Protein AF-H8X653-F1 (afdb_monomer_lite)

Sequence (164 aa):
MGPVQAYEANLDKQLRMYKLRKDSLVKAAKYVKDEDKIQHLINYWRTVAQYASNYVFNERSVAIEKMGGFQEWQKRQWEKKNERKREERDVLWERISEELQATSEESRSSMIEQLAEIGFVVSSDGEILEDLHIEIEEAPTFSNEFTMRDLYKILRLDYDLVYK

Organism: Candida orthopsilosis (strain 90-125) (NCBI:txid1136231)

Radius of gyration: 30.19 Å; chains: 1; bounding box: 44×60×70 Å

Structure (mmCIF, N/CA/C/O backbone):
data_AF-H8X653-F1
#
_entry.id   AF-H8X653-F1
#
loop_
_atom_site.group_PDB
_atom_site.id
_atom_site.type_symbol
_atom_site.label_atom_id
_atom_site.label_alt_id
_atom_site.label_comp_id
_atom_site.label_asym_id
_atom_site.label_entity_id
_atom_site.label_seq_id
_atom_site.pdbx_PDB_ins_code
_atom_site.Cartn_x
_atom_site.Cartn_y
_atom_site.Cartn_z
_atom_site.occupancy
_atom_site.B_iso_or_equiv
_atom_site.auth_seq_id
_atom_site.auth_comp_id
_atom_site.auth_asym_id
_atom_site.auth_atom_id
_atom_site.pdbx_PDB_model_num
ATOM 1 N N . MET A 1 1 ? 15.150 39.810 -36.548 1.00 54.16 1 MET A N 1
ATOM 2 C CA . MET A 1 1 ? 16.096 38.678 -36.662 1.00 54.16 1 MET A CA 1
ATOM 3 C C . MET A 1 1 ? 16.446 38.506 -38.122 1.00 54.16 1 MET A C 1
ATOM 5 O O . MET A 1 1 ? 15.537 38.521 -38.944 1.00 54.16 1 MET A O 1
ATOM 9 N N . GLY A 1 2 ? 17.734 38.409 -38.449 1.00 72.19 2 GLY A N 1
ATOM 10 C CA . GLY A 1 2 ? 18.156 38.159 -39.829 1.00 72.19 2 GLY A CA 1
ATOM 11 C C . GLY A 1 2 ? 17.777 36.740 -40.282 1.00 72.19 2 GLY A C 1
ATOM 12 O O . GLY A 1 2 ? 17.677 35.847 -39.437 1.00 72.19 2 GLY A O 1
ATOM 13 N N . PRO A 1 3 ? 17.599 36.495 -41.592 1.00 75.00 3 PRO A N 1
ATOM 14 C CA . PRO A 1 3 ? 17.254 35.171 -42.126 1.00 75.00 3 PRO A CA 1
ATOM 15 C C . PRO A 1 3 ? 18.272 34.086 -41.731 1.00 75.00 3 PRO A C 1
ATOM 17 O O . PRO A 1 3 ? 17.897 32.939 -41.507 1.00 75.00 3 PRO A O 1
ATOM 20 N N . VAL A 1 4 ? 19.540 34.468 -41.549 1.00 78.88 4 VAL A N 1
ATOM 21 C CA . VAL A 1 4 ? 20.622 33.587 -41.079 1.00 78.88 4 VAL A CA 1
ATOM 22 C C . VAL A 1 4 ? 20.419 33.158 -39.619 1.00 78.88 4 VAL A C 1
ATOM 24 O O . VAL A 1 4 ? 20.502 31.975 -39.315 1.00 78.88 4 VAL A O 1
ATOM 27 N N . GLN A 1 5 ? 20.045 34.082 -38.730 1.00 80.69 5 GLN A N 1
ATOM 28 C CA . GLN A 1 5 ? 19.804 33.780 -37.309 1.00 80.69 5 GLN A CA 1
ATOM 29 C C . GLN A 1 5 ? 18.587 32.863 -37.111 1.00 80.69 5 GLN A C 1
ATOM 31 O O . GLN A 1 5 ? 18.581 32.001 -36.236 1.00 80.69 5 GLN A O 1
ATOM 36 N N . ALA A 1 6 ? 17.548 33.024 -37.938 1.00 79.50 6 ALA A N 1
ATOM 37 C CA . ALA A 1 6 ? 16.381 32.142 -37.921 1.00 79.50 6 ALA A CA 1
ATOM 38 C C . ALA A 1 6 ? 16.721 30.724 -38.418 1.00 79.50 6 ALA A C 1
ATOM 40 O O . ALA A 1 6 ? 16.184 29.739 -37.907 1.00 79.50 6 ALA A O 1
ATOM 41 N N . TYR A 1 7 ? 17.631 30.616 -39.390 1.00 86.25 7 TYR A N 1
ATOM 42 C CA . TYR A 1 7 ? 18.136 29.341 -39.892 1.00 86.25 7 TYR A CA 1
ATOM 43 C C . TYR A 1 7 ? 19.003 28.619 -38.848 1.00 86.25 7 TYR A C 1
ATOM 45 O O . TYR A 1 7 ? 18.772 27.441 -38.581 1.00 86.25 7 TYR A O 1
ATOM 53 N N . GLU A 1 8 ? 19.917 29.333 -38.185 1.00 86.62 8 GLU A N 1
ATOM 54 C CA . GLU A 1 8 ? 20.738 28.805 -37.084 1.00 86.62 8 GLU A CA 1
ATOM 55 C C . GLU A 1 8 ? 19.879 28.295 -35.919 1.00 86.62 8 GLU A C 1
ATOM 57 O O . GLU A 1 8 ? 20.051 27.162 -35.472 1.00 86.62 8 GLU A O 1
ATOM 62 N N . ALA A 1 9 ? 18.874 29.067 -35.488 1.00 85.44 9 ALA A N 1
ATOM 63 C CA . ALA A 1 9 ? 17.958 28.645 -34.426 1.00 85.44 9 ALA A CA 1
ATOM 64 C C . ALA A 1 9 ? 17.153 27.382 -34.797 1.00 85.44 9 ALA A C 1
ATOM 66 O O . ALA A 1 9 ? 16.869 26.535 -33.943 1.00 85.44 9 ALA A O 1
ATOM 67 N N . ASN A 1 10 ? 16.785 27.230 -36.074 1.00 91.06 10 ASN A N 1
ATOM 68 C CA . ASN A 1 10 ? 16.102 26.035 -36.570 1.00 91.06 10 ASN A CA 1
ATOM 69 C C . ASN A 1 10 ? 17.042 24.816 -36.571 1.00 91.06 10 ASN A C 1
ATOM 71 O O . ASN A 1 10 ? 16.666 23.748 -36.082 1.00 91.06 10 ASN A O 1
ATOM 75 N N . LEU A 1 11 ? 18.282 24.988 -37.031 1.00 89.81 11 LEU A N 1
ATOM 76 C CA . LEU A 1 11 ? 19.323 23.960 -36.973 1.00 89.81 11 LEU A CA 1
ATOM 77 C C . LEU A 1 11 ? 19.606 23.505 -35.542 1.00 89.81 11 LEU A C 1
ATOM 79 O O . LEU A 1 11 ? 19.615 22.303 -35.284 1.00 89.81 11 LEU A O 1
ATOM 83 N N . ASP A 1 12 ? 19.740 24.430 -34.595 1.00 91.38 12 ASP A N 1
ATOM 84 C CA . ASP A 1 12 ? 19.944 24.099 -33.184 1.00 91.38 12 ASP A CA 1
ATOM 85 C C . ASP A 1 12 ? 18.780 23.294 -32.604 1.00 91.38 12 ASP A C 1
ATOM 87 O O . ASP A 1 12 ? 18.984 22.320 -31.870 1.00 91.38 12 ASP A O 1
ATOM 91 N N . LYS A 1 13 ? 17.540 23.659 -32.952 1.00 91.69 13 LYS A N 1
ATOM 92 C CA . LYS A 1 13 ? 16.348 22.911 -32.540 1.00 91.69 13 LYS A CA 1
ATOM 93 C C . LYS A 1 13 ? 16.370 21.491 -33.103 1.00 91.69 13 LYS A C 1
ATOM 95 O O . LYS A 1 13 ? 16.137 20.536 -32.359 1.00 91.69 13 LYS A O 1
ATOM 100 N N . GLN A 1 14 ? 16.683 21.337 -34.387 1.00 93.50 14 GLN A N 1
ATOM 101 C CA . GLN A 1 14 ? 16.810 20.024 -35.019 1.00 93.50 14 GLN A CA 1
ATOM 102 C C . GLN A 1 14 ? 17.927 19.199 -34.373 1.00 93.50 14 GLN A C 1
ATOM 104 O O . GLN A 1 14 ? 17.733 18.025 -34.069 1.00 93.50 14 GLN A O 1
ATOM 109 N N . LEU A 1 15 ? 19.068 19.815 -34.072 1.00 93.75 15 LEU A N 1
ATOM 110 C CA . LEU A 1 15 ? 20.222 19.153 -33.472 1.00 93.75 15 LEU A CA 1
ATOM 111 C C . LEU A 1 15 ? 19.913 18.653 -32.051 1.00 93.75 15 LEU A C 1
ATOM 113 O O . LEU A 1 15 ? 20.291 17.533 -31.698 1.00 93.75 15 LEU A O 1
ATOM 117 N N . ARG A 1 16 ? 19.151 19.418 -31.257 1.00 93.56 16 ARG A N 1
ATOM 118 C CA . ARG A 1 16 ? 18.621 18.953 -29.960 1.00 93.56 16 ARG A CA 1
ATOM 119 C C . ARG A 1 16 ? 17.666 17.771 -30.123 1.00 93.56 16 ARG A C 1
ATOM 121 O O . ARG A 1 16 ? 17.803 16.786 -29.402 1.00 93.56 16 ARG A O 1
ATOM 128 N N . MET A 1 17 ? 16.747 17.836 -31.087 1.00 95.50 17 MET A N 1
ATOM 129 C CA . MET A 1 17 ? 15.807 16.742 -31.367 1.00 95.50 17 MET A CA 1
ATOM 130 C C . MET A 1 17 ? 16.529 15.457 -31.787 1.00 95.50 17 MET A C 1
ATOM 132 O O . MET A 1 17 ? 16.222 14.380 -31.276 1.00 95.50 17 MET A O 1
ATOM 136 N N . TYR A 1 18 ? 17.523 15.555 -32.672 1.00 95.88 18 TYR A N 1
ATOM 137 C CA . TYR A 1 18 ? 18.309 14.401 -33.109 1.00 95.88 18 TYR A CA 1
ATOM 138 C C . TYR A 1 18 ? 19.159 13.813 -31.983 1.00 95.88 18 TYR A C 1
ATOM 140 O O . TYR A 1 18 ? 19.238 12.590 -31.875 1.00 95.88 18 TYR A O 1
ATOM 148 N N . LYS A 1 19 ? 19.739 14.648 -31.108 1.00 95.25 19 LYS A N 1
ATOM 149 C CA . LYS A 1 19 ? 20.436 14.178 -29.900 1.00 95.25 19 LYS A CA 1
ATOM 150 C C . LYS A 1 19 ? 19.499 13.389 -28.987 1.00 95.25 19 LYS A C 1
ATOM 152 O O . LYS A 1 19 ? 19.798 12.245 -28.664 1.00 95.25 19 LYS A O 1
ATOM 157 N N . LEU A 1 20 ? 18.327 13.940 -28.669 1.00 95.94 20 LEU A N 1
ATOM 158 C CA . LEU A 1 20 ? 17.340 13.266 -27.821 1.00 95.94 20 LEU A CA 1
ATOM 159 C C . LEU A 1 20 ? 16.862 11.942 -28.435 1.00 95.94 20 LEU A C 1
ATOM 161 O O . LEU A 1 20 ? 16.736 10.934 -27.737 1.00 95.94 20 LEU A O 1
ATOM 165 N N . ARG A 1 21 ? 16.652 11.915 -29.757 1.00 95.31 21 ARG A N 1
ATOM 166 C CA . ARG A 1 21 ? 16.278 10.696 -30.483 1.00 95.31 21 ARG A CA 1
ATOM 167 C C . ARG A 1 21 ? 17.392 9.651 -30.455 1.00 95.31 21 ARG A C 1
ATOM 169 O O . ARG A 1 21 ? 17.106 8.486 -30.201 1.00 95.31 21 ARG A O 1
ATOM 176 N N . LYS A 1 22 ? 18.647 10.054 -30.670 1.00 95.88 22 LYS A N 1
ATOM 177 C CA . LYS A 1 22 ? 19.812 9.167 -30.567 1.00 95.88 22 LYS A CA 1
ATOM 178 C C . LYS A 1 22 ? 19.911 8.563 -29.168 1.00 95.88 22 LYS A C 1
ATOM 180 O O . LYS A 1 22 ? 20.010 7.347 -29.051 1.00 95.88 22 LYS A O 1
ATOM 185 N N . ASP A 1 23 ? 19.839 9.383 -28.124 1.00 94.94 23 ASP A N 1
ATOM 186 C CA . ASP A 1 23 ? 19.955 8.914 -26.740 1.00 94.94 23 ASP A CA 1
ATOM 187 C C . ASP A 1 23 ? 18.821 7.949 -26.376 1.00 94.94 23 ASP A C 1
ATOM 189 O O . ASP A 1 23 ? 19.050 6.925 -25.730 1.00 94.94 23 ASP A O 1
ATOM 193 N N . SER A 1 24 ? 17.604 8.232 -26.850 1.00 94.62 24 SER A N 1
ATOM 194 C CA . SER A 1 24 ? 16.448 7.346 -26.678 1.00 94.62 24 SER A CA 1
ATOM 195 C C . SER A 1 24 ? 16.657 6.000 -27.376 1.00 94.62 24 SER A C 1
ATOM 197 O O . SER A 1 24 ? 16.400 4.957 -26.781 1.00 94.62 24 SER A O 1
ATOM 199 N N . LEU A 1 25 ? 17.183 6.005 -28.605 1.00 94.56 25 LEU A N 1
ATOM 200 C CA . LEU A 1 25 ? 17.474 4.785 -29.364 1.00 94.56 25 LEU A CA 1
ATOM 201 C C . LEU A 1 25 ? 18.598 3.958 -28.733 1.00 94.56 25 LEU A C 1
ATOM 203 O O . LEU A 1 25 ? 18.494 2.737 -28.675 1.00 94.56 25 LEU A O 1
ATOM 207 N N . VAL A 1 26 ? 19.648 4.603 -28.219 1.00 94.81 26 VAL A N 1
ATOM 208 C CA . VAL A 1 26 ? 20.741 3.913 -27.515 1.00 94.81 26 VAL A CA 1
ATOM 209 C C . VAL A 1 26 ? 20.221 3.229 -26.249 1.00 94.81 26 VAL A C 1
ATOM 211 O O . VAL A 1 26 ? 20.557 2.072 -25.993 1.00 94.81 26 VAL A O 1
ATOM 214 N N . LYS A 1 27 ? 19.364 3.907 -25.474 1.00 92.75 27 LYS A N 1
ATOM 215 C CA . LYS A 1 27 ? 18.710 3.307 -24.302 1.00 92.75 27 LYS A CA 1
ATOM 216 C C . LYS A 1 27 ? 17.798 2.146 -24.699 1.00 92.75 27 LYS A C 1
ATOM 218 O O . LYS A 1 27 ? 17.898 1.084 -24.097 1.00 92.75 27 LYS A O 1
ATOM 223 N N . ALA A 1 28 ? 16.973 2.320 -25.731 1.00 91.38 28 ALA A N 1
ATOM 224 C CA . ALA A 1 28 ? 16.085 1.272 -26.228 1.00 91.38 28 ALA A CA 1
ATOM 225 C C . ALA A 1 28 ? 16.865 0.025 -26.675 1.00 91.38 28 ALA A C 1
ATOM 227 O O . ALA A 1 28 ? 16.534 -1.078 -26.259 1.00 91.38 28 ALA A O 1
ATOM 228 N N . ALA A 1 29 ? 17.954 0.195 -27.432 1.00 91.81 29 ALA A N 1
ATOM 229 C CA . ALA A 1 29 ? 18.808 -0.915 -27.858 1.00 91.81 29 ALA A CA 1
ATOM 230 C C . ALA A 1 29 ? 19.423 -1.673 -26.670 1.00 91.81 29 ALA A C 1
ATOM 232 O O . ALA A 1 29 ? 19.531 -2.898 -26.704 1.00 91.81 29 ALA A O 1
ATOM 233 N N . LYS A 1 30 ? 19.799 -0.960 -25.598 1.00 91.69 30 LYS A N 1
ATOM 234 C CA . LYS A 1 30 ? 20.260 -1.592 -24.357 1.00 91.69 30 LYS A CA 1
ATOM 235 C C . LYS A 1 30 ? 19.140 -2.389 -23.681 1.00 91.69 30 LYS A C 1
ATOM 237 O O . LYS A 1 30 ? 19.382 -3.519 -23.276 1.00 91.69 30 LYS A O 1
ATOM 242 N N . TYR A 1 31 ? 17.936 -1.826 -23.582 1.00 88.25 31 TYR A N 1
ATOM 243 C CA . TYR A 1 31 ? 16.806 -2.505 -22.945 1.00 88.25 31 TYR A CA 1
ATOM 244 C C . TYR A 1 31 ? 16.360 -3.752 -23.698 1.00 88.25 31 TYR A C 1
ATOM 246 O O . TYR A 1 31 ? 16.132 -4.760 -23.049 1.00 88.25 31 TYR A O 1
ATOM 254 N N . VAL A 1 32 ? 16.341 -3.725 -25.033 1.00 91.06 32 VAL A N 1
ATOM 255 C CA . VAL A 1 32 ? 16.047 -4.914 -25.853 1.00 91.06 32 VAL A CA 1
ATOM 256 C C . VAL A 1 32 ? 17.060 -6.029 -25.590 1.00 91.06 32 VAL A C 1
ATOM 258 O O . VAL A 1 32 ? 16.703 -7.196 -25.508 1.00 91.06 32 VAL A O 1
ATOM 261 N N . LYS A 1 33 ? 18.342 -5.686 -25.414 1.00 92.06 33 LYS A N 1
ATOM 262 C CA . LYS A 1 33 ? 19.376 -6.687 -25.124 1.00 92.06 33 LYS A CA 1
ATOM 263 C C . LYS A 1 33 ? 19.203 -7.336 -23.747 1.00 92.06 33 LYS A C 1
ATOM 265 O O . LYS A 1 33 ? 19.492 -8.518 -23.590 1.00 92.06 33 LYS A O 1
ATOM 270 N N . ASP A 1 34 ? 18.784 -6.552 -22.759 1.00 92.44 34 ASP A N 1
ATOM 271 C CA . ASP A 1 34 ? 18.626 -7.010 -21.377 1.00 92.44 34 ASP A CA 1
ATOM 272 C C . ASP A 1 34 ? 17.200 -7.526 -21.080 1.00 92.44 34 ASP A C 1
ATOM 274 O O . ASP A 1 34 ? 16.949 -7.985 -19.965 1.00 92.44 34 ASP A O 1
ATOM 278 N N . GLU A 1 35 ? 16.280 -7.471 -22.050 1.00 92.25 35 GLU A N 1
ATOM 279 C CA . GLU A 1 35 ? 14.843 -7.730 -21.884 1.00 92.25 35 GLU A CA 1
ATOM 280 C C . GLU A 1 35 ? 14.570 -9.102 -21.266 1.00 92.25 35 GLU A C 1
ATOM 282 O O . GLU A 1 35 ? 13.944 -9.179 -20.210 1.00 92.25 35 GLU A O 1
ATOM 287 N N . ASP A 1 36 ? 15.135 -10.171 -21.832 1.00 93.81 36 ASP A N 1
ATOM 288 C CA . ASP A 1 36 ? 14.945 -11.537 -21.330 1.00 93.81 36 ASP A CA 1
ATOM 289 C C . ASP A 1 36 ? 15.437 -11.699 -19.887 1.00 93.81 36 ASP A C 1
ATOM 291 O O . ASP A 1 36 ? 14.795 -12.342 -19.052 1.00 93.81 36 ASP A O 1
ATOM 295 N N . LYS A 1 37 ? 16.582 -11.086 -19.562 1.00 94.31 37 LYS A N 1
ATOM 296 C CA . LYS A 1 37 ? 17.157 -11.141 -18.214 1.00 94.31 37 LYS A CA 1
ATOM 297 C C . LYS A 1 37 ? 16.281 -10.384 -17.220 1.00 94.31 37 LYS A C 1
ATOM 299 O O . LYS A 1 37 ? 16.062 -10.863 -16.107 1.00 94.31 37 LYS A O 1
ATOM 304 N N . ILE A 1 38 ? 15.800 -9.206 -17.607 1.00 92.38 38 ILE A N 1
ATOM 305 C CA . ILE A 1 38 ? 14.893 -8.398 -16.791 1.00 92.38 38 ILE A CA 1
ATOM 306 C C . ILE A 1 38 ? 13.580 -9.157 -16.584 1.00 92.38 38 ILE A C 1
ATOM 308 O O . ILE A 1 38 ? 13.141 -9.286 -15.443 1.00 92.38 38 ILE A O 1
ATOM 312 N N . GLN A 1 39 ? 13.004 -9.739 -17.636 1.00 93.88 39 GLN A N 1
ATOM 313 C CA . GLN A 1 39 ? 11.768 -10.512 -17.551 1.00 93.88 39 GLN A CA 1
ATOM 314 C C . GLN A 1 39 ? 11.927 -11.755 -16.668 1.00 93.88 39 GLN A C 1
ATOM 316 O O . GLN A 1 39 ? 11.048 -12.059 -15.861 1.00 93.88 39 GLN A O 1
ATOM 321 N N . HIS A 1 40 ? 13.069 -12.440 -16.750 1.00 95.50 40 HIS A N 1
ATOM 322 C CA . HIS A 1 40 ? 13.387 -13.555 -15.864 1.00 95.50 40 HIS A CA 1
ATOM 323 C C . HIS A 1 40 ? 13.438 -13.122 -14.393 1.00 95.50 40 HIS A C 1
ATOM 325 O O . HIS A 1 40 ? 12.827 -13.766 -13.540 1.00 95.50 40 HIS A O 1
ATOM 331 N N . LEU A 1 41 ? 14.115 -12.009 -14.090 1.00 95.81 41 LEU A N 1
ATOM 332 C CA . LEU A 1 41 ? 14.173 -11.463 -12.732 1.00 95.81 41 LEU A CA 1
ATOM 333 C C . LEU A 1 41 ? 12.791 -11.030 -12.231 1.00 95.81 41 LEU A C 1
ATOM 335 O O . LEU A 1 41 ? 12.452 -11.322 -11.087 1.00 95.81 41 LEU A O 1
ATOM 339 N N . ILE A 1 42 ? 11.983 -10.385 -13.076 1.00 94.19 42 ILE A N 1
ATOM 340 C CA . ILE A 1 42 ? 10.600 -10.017 -12.749 1.00 94.19 42 ILE A CA 1
ATOM 341 C C . ILE A 1 42 ? 9.804 -11.268 -12.374 1.00 94.19 42 ILE A C 1
ATOM 343 O O . ILE A 1 42 ? 9.198 -11.308 -11.307 1.00 94.19 42 ILE A O 1
ATOM 347 N N . ASN A 1 43 ? 9.851 -12.317 -13.195 1.00 95.44 43 ASN A N 1
ATOM 348 C CA . ASN A 1 43 ? 9.113 -13.554 -12.938 1.00 95.44 43 ASN A CA 1
ATOM 349 C C . ASN A 1 43 ? 9.599 -14.266 -11.668 1.00 95.44 43 ASN A C 1
ATOM 351 O O . ASN A 1 43 ? 8.785 -14.755 -10.882 1.00 95.44 43 ASN A O 1
ATOM 355 N N . TYR A 1 44 ? 10.914 -14.291 -11.438 1.00 96.50 44 TYR A N 1
ATOM 356 C CA . TYR A 1 44 ? 11.502 -14.858 -10.229 1.00 96.50 44 TYR A CA 1
ATOM 357 C C . TYR A 1 44 ? 10.997 -14.133 -8.977 1.00 96.50 44 TYR A C 1
ATOM 359 O O . TYR A 1 44 ? 10.460 -14.761 -8.065 1.00 96.50 44 TYR A O 1
ATOM 367 N N . TRP A 1 45 ? 11.092 -12.803 -8.950 1.00 96.69 45 TRP A N 1
ATOM 368 C CA . TRP A 1 45 ? 10.656 -12.018 -7.797 1.00 96.69 45 TRP A CA 1
ATOM 369 C C . TRP A 1 45 ? 9.144 -12.034 -7.603 1.00 96.69 45 TRP A C 1
ATOM 371 O O . TRP A 1 45 ? 8.693 -12.084 -6.461 1.00 96.69 45 TRP A O 1
ATOM 381 N N . ARG A 1 46 ? 8.357 -12.082 -8.685 1.00 95.81 46 ARG A N 1
ATOM 382 C CA . ARG A 1 46 ? 6.909 -12.324 -8.609 1.00 95.81 46 ARG A CA 1
ATOM 383 C C . ARG A 1 46 ? 6.612 -13.650 -7.931 1.00 95.81 46 ARG A C 1
ATOM 385 O O . ARG A 1 46 ? 5.824 -13.684 -6.998 1.00 95.81 46 ARG A O 1
ATOM 392 N N . THR A 1 47 ? 7.295 -14.713 -8.337 1.00 95.62 47 THR A N 1
ATOM 393 C CA . THR A 1 47 ? 7.125 -16.048 -7.752 1.00 95.62 47 THR A CA 1
ATOM 394 C C . THR A 1 47 ? 7.457 -16.048 -6.257 1.00 95.62 47 THR A C 1
ATOM 396 O O . THR A 1 47 ? 6.671 -16.527 -5.441 1.00 95.62 47 THR A O 1
ATOM 399 N N . VAL A 1 48 ? 8.591 -15.453 -5.872 1.00 96.06 48 VAL A N 1
ATOM 400 C CA . VAL A 1 48 ? 8.984 -15.315 -4.459 1.00 96.06 48 VAL A CA 1
ATOM 401 C C . VAL A 1 48 ? 7.940 -14.519 -3.673 1.00 96.06 48 VAL A C 1
ATOM 403 O O . VAL A 1 48 ? 7.540 -14.940 -2.587 1.00 96.06 48 VAL A O 1
ATOM 406 N N . ALA A 1 49 ? 7.463 -13.401 -4.225 1.00 95.06 49 ALA A N 1
ATOM 407 C CA . ALA A 1 49 ? 6.438 -12.579 -3.596 1.00 95.06 49 ALA A CA 1
ATOM 408 C C . ALA A 1 49 ? 5.122 -13.348 -3.424 1.00 95.06 49 ALA A C 1
ATOM 410 O O . ALA A 1 49 ? 4.550 -13.311 -2.343 1.00 95.06 49 ALA A O 1
ATOM 411 N N . GLN A 1 50 ? 4.679 -14.107 -4.429 1.00 93.75 50 GLN A N 1
ATOM 412 C CA . GLN A 1 50 ? 3.477 -14.940 -4.339 1.00 93.75 50 GLN A CA 1
ATOM 413 C C . GLN A 1 50 ? 3.584 -15.966 -3.205 1.00 93.75 50 GLN A C 1
ATOM 415 O O . GLN A 1 50 ? 2.671 -16.071 -2.387 1.00 93.75 50 GLN A O 1
ATOM 420 N N . TYR A 1 51 ? 4.713 -16.675 -3.096 1.00 95.62 51 TYR A N 1
ATOM 421 C CA . TYR A 1 51 ? 4.930 -17.631 -2.006 1.00 95.62 51 TYR A CA 1
ATOM 422 C C . TYR A 1 51 ? 4.927 -16.964 -0.630 1.00 95.62 51 TYR A C 1
ATOM 424 O O . TYR A 1 51 ? 4.250 -17.443 0.283 1.00 95.62 51 TYR A O 1
ATOM 432 N N . ALA A 1 52 ? 5.641 -15.847 -0.484 1.00 95.00 52 ALA A N 1
ATOM 433 C CA . ALA A 1 52 ? 5.674 -15.097 0.766 1.00 95.00 52 ALA A CA 1
ATOM 434 C C . ALA A 1 52 ? 4.278 -14.578 1.141 1.00 95.00 52 ALA A C 1
ATOM 436 O O . ALA A 1 52 ? 3.841 -14.727 2.281 1.00 95.00 52 ALA A O 1
ATOM 437 N N . SER A 1 53 ? 3.542 -14.024 0.177 1.00 94.81 53 SER A N 1
ATOM 438 C CA . SER A 1 53 ? 2.190 -13.528 0.402 1.00 94.81 53 SER A CA 1
ATOM 439 C C . SER A 1 53 ? 1.220 -14.647 0.761 1.00 94.81 53 SER A C 1
ATOM 441 O O . SER A 1 53 ? 0.411 -14.441 1.655 1.00 94.81 53 SER A O 1
ATOM 443 N N . ASN A 1 54 ? 1.319 -15.831 0.149 1.00 94.94 54 ASN A N 1
ATOM 444 C CA . ASN A 1 54 ? 0.491 -16.985 0.514 1.00 94.94 54 ASN A CA 1
ATOM 445 C C . ASN A 1 54 ? 0.742 -17.430 1.959 1.00 94.94 54 ASN A C 1
ATOM 447 O O . ASN A 1 54 ? -0.202 -17.709 2.696 1.00 94.94 54 ASN A O 1
ATOM 451 N N . TYR A 1 55 ? 2.008 -17.460 2.386 1.00 95.69 55 TYR A N 1
ATOM 452 C CA . TYR A 1 55 ? 2.356 -17.774 3.770 1.00 95.69 55 TYR A CA 1
ATOM 453 C C . TYR A 1 55 ? 1.723 -16.771 4.746 1.00 95.69 55 TYR A C 1
ATOM 455 O O . TYR A 1 55 ? 0.993 -17.163 5.659 1.00 95.69 55 TYR A O 1
ATOM 463 N N . VAL A 1 56 ? 1.934 -15.473 4.505 1.00 94.94 56 VAL A N 1
ATOM 464 C CA . VAL A 1 56 ? 1.396 -14.398 5.354 1.00 94.94 56 VAL A CA 1
ATOM 465 C C . VAL A 1 56 ? -0.133 -14.390 5.338 1.00 94.94 56 VAL A C 1
ATOM 467 O O . VAL A 1 56 ? -0.762 -14.157 6.369 1.00 94.94 56 VAL A O 1
ATOM 470 N N . PHE A 1 57 ? -0.745 -14.664 4.187 1.00 95.31 57 PHE A N 1
ATOM 471 C CA . PHE A 1 57 ? -2.191 -14.754 4.041 1.00 95.31 57 PHE A CA 1
ATOM 472 C C . PHE A 1 57 ? -2.778 -15.863 4.897 1.00 95.31 57 PHE A C 1
ATOM 474 O O . PHE A 1 57 ? -3.751 -15.622 5.607 1.00 95.31 57 PHE A O 1
ATOM 481 N N . ASN A 1 58 ? -2.179 -17.052 4.876 1.00 94.25 58 ASN A N 1
ATOM 482 C CA . ASN A 1 58 ? -2.646 -18.178 5.678 1.00 94.25 58 ASN A CA 1
ATOM 483 C C . ASN A 1 58 ? -2.545 -17.865 7.173 1.00 94.25 58 ASN A C 1
ATOM 485 O O . ASN A 1 58 ? -3.512 -18.048 7.912 1.00 94.25 58 ASN A O 1
ATOM 489 N N . GLU A 1 59 ? -1.406 -17.326 7.612 1.00 93.88 59 GLU A N 1
ATOM 490 C CA . GLU A 1 59 ? -1.209 -16.921 9.004 1.00 93.88 59 GLU A CA 1
ATOM 491 C C . GLU A 1 59 ? -2.244 -15.869 9.433 1.00 93.88 59 GLU A C 1
ATOM 493 O O . GLU A 1 59 ? -2.882 -15.991 10.485 1.00 93.88 59 GLU A O 1
ATOM 498 N N . ARG A 1 60 ? -2.473 -14.853 8.591 1.00 92.69 60 ARG A N 1
ATOM 499 C CA . ARG A 1 60 ? -3.453 -13.805 8.878 1.00 92.69 60 ARG A CA 1
ATOM 500 C C . ARG A 1 60 ? -4.888 -14.282 8.829 1.00 92.69 60 ARG A C 1
ATOM 502 O O . ARG A 1 60 ? -5.657 -13.853 9.682 1.00 92.69 60 ARG A O 1
ATOM 509 N N . SER A 1 61 ? -5.231 -15.174 7.912 1.00 92.44 61 SER A N 1
ATOM 510 C CA . SER A 1 61 ? -6.568 -15.764 7.825 1.00 92.44 61 SER A CA 1
ATOM 511 C C . SER A 1 61 ? -6.907 -16.499 9.118 1.00 92.44 61 SER A C 1
ATOM 513 O O . SER A 1 61 ? -7.961 -16.265 9.698 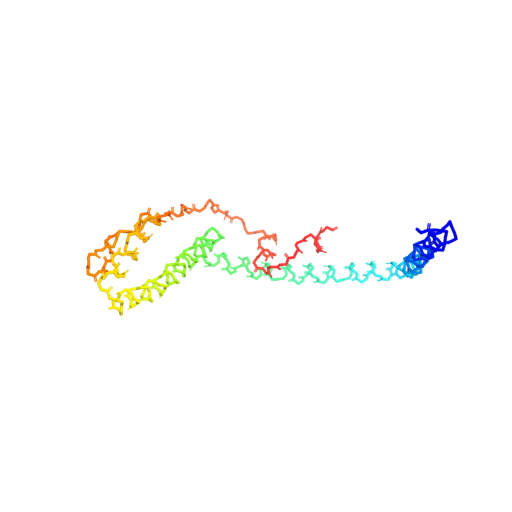1.00 92.44 61 SER A O 1
ATOM 515 N N . VAL A 1 62 ? -5.969 -17.289 9.653 1.00 93.56 62 VAL A N 1
ATOM 516 C CA . VAL A 1 62 ? -6.145 -17.966 10.948 1.00 93.56 62 VAL A CA 1
ATOM 517 C C . VAL A 1 62 ? -6.292 -16.963 12.095 1.00 93.56 62 VAL A C 1
ATOM 519 O O . VAL A 1 62 ? -7.118 -17.159 12.986 1.00 93.56 62 VAL A O 1
ATOM 522 N N . ALA A 1 63 ? -5.500 -15.889 12.104 1.00 92.06 63 ALA A N 1
ATOM 523 C CA . ALA A 1 63 ? -5.610 -14.856 13.132 1.00 92.06 63 ALA A CA 1
ATOM 524 C C . ALA A 1 63 ? -6.961 -14.122 13.078 1.00 92.06 63 ALA A C 1
ATOM 526 O O . ALA A 1 63 ? -7.551 -13.858 14.122 1.00 92.06 63 ALA A O 1
ATOM 527 N N . ILE A 1 64 ? -7.444 -13.806 11.875 1.00 91.94 64 ILE A N 1
ATOM 528 C CA . ILE A 1 64 ? -8.743 -13.171 11.630 1.00 91.94 64 ILE A CA 1
ATOM 529 C C . ILE A 1 64 ? -9.880 -14.084 12.085 1.00 91.94 64 ILE A C 1
ATOM 531 O O . ILE A 1 64 ? -10.768 -13.637 12.806 1.00 91.94 64 ILE A O 1
ATOM 535 N N . GLU A 1 65 ? -9.808 -15.370 11.757 1.00 91.56 65 GLU A N 1
ATOM 536 C CA . GLU A 1 65 ? -10.820 -16.340 12.167 1.00 91.56 65 GLU A CA 1
ATOM 537 C C . GLU A 1 65 ? -10.920 -16.439 13.695 1.00 91.56 65 GLU A C 1
ATOM 539 O O . GLU A 1 65 ? -12.004 -16.354 14.268 1.00 91.56 65 GLU A O 1
ATOM 544 N N . LYS A 1 66 ? -9.774 -16.477 14.390 1.00 92.06 66 LYS A N 1
ATOM 545 C CA . LYS A 1 66 ? -9.722 -16.447 15.863 1.00 92.06 66 LYS A CA 1
ATOM 546 C C . LYS A 1 66 ? -10.298 -15.166 16.477 1.00 92.06 66 LYS A C 1
ATOM 548 O O . LYS A 1 66 ? -10.664 -15.179 17.649 1.00 92.06 66 LYS A O 1
ATOM 553 N N . MET A 1 67 ? -10.357 -14.068 15.724 1.00 89.06 67 MET A N 1
ATOM 554 C CA . MET A 1 67 ? -10.941 -12.796 16.164 1.00 89.06 67 MET A CA 1
ATOM 555 C C . MET A 1 67 ? -12.454 -12.698 15.912 1.00 89.06 67 MET A C 1
ATOM 557 O O . MET A 1 67 ? -13.033 -11.669 16.247 1.00 89.06 67 MET A O 1
ATOM 561 N N . GLY A 1 68 ? -13.090 -13.747 15.378 1.00 89.62 68 GLY A N 1
ATOM 562 C CA . GLY A 1 68 ? -14.517 -13.751 15.038 1.00 89.62 68 GLY A CA 1
ATOM 563 C C . GLY A 1 68 ? -14.802 -13.499 13.555 1.00 89.62 68 GLY A C 1
ATOM 564 O O . GLY A 1 68 ? -15.929 -13.160 13.204 1.00 89.62 68 GLY A O 1
ATOM 565 N N . GLY A 1 69 ? -13.796 -13.654 12.689 1.00 92.00 69 GLY A N 1
ATOM 566 C CA . GLY A 1 69 ? -13.928 -13.522 11.239 1.00 92.00 69 GLY A CA 1
ATOM 567 C C . GLY A 1 69 ? -13.537 -12.143 10.700 1.00 92.00 69 GLY A C 1
ATOM 568 O O . GLY A 1 69 ? -13.197 -11.211 11.435 1.00 92.00 69 GLY A O 1
ATOM 569 N N . PHE A 1 70 ? -13.547 -12.013 9.369 1.00 92.62 70 PHE A N 1
ATOM 570 C CA . PHE A 1 70 ? -13.056 -10.806 8.696 1.00 92.62 70 PHE A CA 1
ATOM 571 C C . PHE A 1 70 ? -13.946 -9.590 8.933 1.00 92.62 70 PHE A C 1
ATOM 573 O O . PHE A 1 70 ? -13.432 -8.492 9.145 1.00 92.62 70 PHE A O 1
ATOM 580 N N . GLN A 1 71 ? -15.259 -9.798 8.988 1.00 92.00 71 GLN A N 1
ATOM 581 C CA . GLN A 1 71 ? -16.234 -8.743 9.236 1.00 92.00 71 GLN A CA 1
ATOM 582 C C . GLN A 1 71 ? -15.980 -8.043 10.581 1.00 92.00 71 GLN A C 1
ATOM 584 O O . GLN A 1 71 ? -15.914 -6.817 10.654 1.00 92.00 71 GLN A O 1
ATOM 589 N N . GLU A 1 72 ? -15.762 -8.830 11.638 1.00 91.19 72 GLU A N 1
ATOM 590 C CA . GLU A 1 72 ? -15.465 -8.333 12.984 1.00 91.19 72 GLU A CA 1
ATOM 591 C C . GLU A 1 72 ? -14.111 -7.612 13.024 1.00 91.19 72 GLU A C 1
ATOM 593 O O . GLU A 1 72 ? -13.973 -6.547 13.628 1.00 91.19 72 GLU A O 1
ATOM 598 N N . TRP A 1 73 ? -13.107 -8.135 12.313 1.00 91.50 73 TRP A N 1
ATOM 599 C CA . TRP A 1 73 ? -11.828 -7.445 12.169 1.00 91.50 73 TRP A CA 1
ATOM 600 C C . TRP A 1 73 ? -11.985 -6.081 11.479 1.00 91.50 73 TRP A C 1
ATOM 602 O O . TRP A 1 73 ? -11.439 -5.088 11.967 1.00 91.50 73 TRP A O 1
ATOM 612 N N . GLN A 1 74 ? -12.746 -6.005 10.380 1.00 90.00 74 GLN A N 1
ATOM 613 C CA . GLN A 1 74 ? -12.999 -4.751 9.665 1.00 90.00 74 GLN A CA 1
ATOM 614 C C . GLN A 1 74 ? -13.741 -3.743 10.543 1.00 90.00 74 GLN A C 1
ATOM 616 O O . GLN A 1 74 ? -13.349 -2.575 10.585 1.00 90.00 74 GLN A O 1
ATOM 621 N N . LYS A 1 75 ? -14.748 -4.204 11.291 1.00 91.44 75 LYS A N 1
ATOM 622 C CA . LYS A 1 75 ? -15.479 -3.388 12.260 1.00 91.44 75 LYS A CA 1
ATOM 623 C C . LYS A 1 75 ? -14.537 -2.779 13.296 1.00 91.44 75 LYS A C 1
ATOM 625 O O . LYS A 1 75 ? -14.505 -1.561 13.438 1.00 91.44 75 LYS A O 1
ATOM 630 N N . ARG A 1 76 ? -13.675 -3.585 13.923 1.00 90.25 76 ARG A N 1
ATOM 631 C CA . ARG A 1 76 ? -12.682 -3.093 14.898 1.00 90.25 76 ARG A CA 1
ATOM 632 C C . ARG A 1 76 ? -11.684 -2.108 14.296 1.00 90.25 76 ARG A C 1
ATOM 634 O O . ARG A 1 76 ? -11.286 -1.155 14.961 1.00 90.25 76 ARG A O 1
ATOM 641 N N . GLN A 1 77 ? -11.244 -2.322 13.053 1.00 89.69 77 GLN A N 1
ATOM 642 C CA . GLN A 1 77 ? -10.363 -1.359 12.377 1.00 89.69 77 GLN A CA 1
ATOM 643 C C . GLN A 1 77 ? -11.071 -0.031 12.105 1.00 89.69 77 GLN A C 1
ATOM 645 O O . GLN A 1 77 ? -10.457 1.027 12.249 1.00 89.69 77 GLN A O 1
ATOM 650 N N . TRP A 1 78 ? -12.344 -0.080 11.715 1.00 89.12 78 TRP A N 1
ATOM 651 C CA . TRP A 1 78 ? -13.161 1.106 11.495 1.00 89.12 78 TRP A CA 1
ATOM 652 C C . TRP A 1 78 ? -13.406 1.867 12.804 1.00 89.12 78 TRP A C 1
ATOM 654 O O . TRP A 1 78 ? -13.123 3.062 12.864 1.00 89.12 78 TRP A O 1
ATOM 664 N N . GLU A 1 79 ? -13.800 1.170 13.872 1.00 90.00 79 GLU A N 1
ATOM 665 C CA . GLU A 1 79 ? -13.989 1.749 15.209 1.00 90.00 79 GLU A CA 1
ATOM 666 C C . GLU A 1 79 ? -12.711 2.425 15.705 1.00 90.00 79 GLU A C 1
ATOM 668 O O . GLU A 1 79 ? -12.742 3.602 16.053 1.00 90.00 79 GLU A O 1
ATOM 673 N N . LYS A 1 80 ? -11.566 1.735 15.628 1.00 90.25 80 LYS A N 1
ATOM 674 C CA . LYS A 1 80 ? -10.267 2.286 16.034 1.00 90.25 80 LYS A CA 1
ATOM 675 C C . LYS A 1 80 ? -9.858 3.507 15.208 1.00 90.25 80 LYS A C 1
ATOM 677 O O . LYS A 1 80 ? -9.245 4.438 15.724 1.00 90.25 80 LYS A O 1
ATOM 682 N N . LYS A 1 81 ? -10.162 3.518 13.906 1.00 87.56 81 LYS A N 1
ATOM 683 C CA . LYS A 1 81 ? -9.891 4.678 13.043 1.00 87.56 81 LYS A CA 1
ATOM 684 C C . LYS A 1 81 ? -10.760 5.870 13.444 1.00 87.56 81 LYS A C 1
ATOM 686 O O . LYS A 1 81 ? -10.260 6.991 13.458 1.00 87.56 81 LYS A O 1
ATOM 691 N N . ASN A 1 82 ? -12.027 5.632 13.765 1.00 86.12 82 ASN A N 1
ATOM 692 C CA . ASN A 1 82 ? -12.962 6.678 14.169 1.00 86.12 82 ASN A CA 1
ATOM 693 C C . ASN A 1 82 ? -12.710 7.184 15.587 1.00 86.12 82 ASN A C 1
ATOM 695 O O . ASN A 1 82 ? -12.908 8.363 15.854 1.00 86.12 82 ASN A O 1
ATOM 699 N N . GLU A 1 83 ? -12.249 6.320 16.484 1.00 86.62 83 GLU A N 1
ATOM 700 C CA . GLU A 1 83 ? -11.732 6.709 17.794 1.00 86.62 83 GLU A CA 1
ATOM 701 C C . GLU A 1 83 ? -10.519 7.625 17.637 1.00 86.62 83 GLU A C 1
ATOM 703 O O . GLU A 1 83 ? -10.556 8.752 18.110 1.00 86.62 83 GLU A O 1
ATOM 708 N N . ARG A 1 84 ? -9.523 7.236 16.831 1.00 86.56 84 ARG A N 1
ATOM 709 C CA . ARG A 1 84 ? -8.357 8.093 16.578 1.00 86.56 84 ARG A CA 1
ATOM 710 C C . ARG A 1 84 ? -8.726 9.440 15.944 1.00 86.56 84 ARG A C 1
ATOM 712 O O . ARG A 1 84 ? -8.168 10.459 16.318 1.00 86.56 84 ARG A O 1
ATOM 719 N N . LYS A 1 85 ? -9.669 9.465 14.991 1.00 82.50 85 LYS A N 1
ATOM 720 C CA . LYS A 1 85 ? -10.185 10.725 14.416 1.00 82.50 85 LYS A CA 1
ATOM 721 C C . LYS A 1 85 ? -10.827 11.618 15.488 1.00 82.50 85 LYS A C 1
ATOM 723 O O . LYS A 1 85 ? -10.704 12.836 15.398 1.00 82.50 85 LYS A O 1
ATOM 728 N N . ARG A 1 86 ? -11.537 11.026 16.457 1.00 80.94 86 ARG A N 1
ATOM 729 C CA . ARG A 1 86 ? -12.122 11.755 17.591 1.00 80.94 86 ARG A CA 1
ATOM 730 C C . ARG A 1 86 ? -11.029 12.303 18.504 1.00 80.94 86 ARG A C 1
ATOM 732 O O . ARG A 1 86 ? -11.017 13.498 18.733 1.00 80.94 86 ARG A O 1
ATOM 739 N N . GLU A 1 87 ? -10.050 11.487 18.883 1.00 82.75 87 GLU A N 1
ATOM 740 C CA . GLU A 1 87 ? -8.904 11.933 19.690 1.00 82.75 87 GLU A CA 1
ATOM 741 C C . GLU A 1 87 ? -8.112 13.067 19.012 1.00 82.75 87 GLU A C 1
ATOM 743 O O . GLU A 1 87 ? -7.801 14.076 19.637 1.00 82.75 87 GLU A O 1
ATOM 748 N N . GLU A 1 88 ? -7.800 12.936 17.716 1.00 79.69 88 GLU A N 1
ATOM 749 C CA . GLU A 1 88 ? -7.088 13.965 16.938 1.00 79.69 88 GLU A CA 1
ATOM 750 C C . GLU A 1 88 ? -7.870 15.287 16.896 1.00 79.69 88 GLU A C 1
ATOM 752 O O . GLU A 1 88 ? -7.277 16.366 16.967 1.00 79.69 88 GLU A O 1
ATOM 757 N N . ARG A 1 89 ? -9.200 15.205 16.795 1.00 76.62 89 ARG A N 1
ATOM 758 C CA . ARG A 1 89 ? -10.081 16.367 16.899 1.00 76.62 89 ARG A CA 1
ATOM 759 C C . ARG A 1 89 ? -10.057 16.967 18.294 1.00 76.62 89 ARG A C 1
ATOM 761 O O . ARG A 1 89 ? -9.902 18.173 18.392 1.00 76.62 89 ARG A O 1
ATOM 768 N N . ASP A 1 90 ? -10.211 16.163 19.338 1.00 79.69 90 ASP A N 1
ATOM 769 C CA . ASP A 1 90 ? -10.277 16.648 20.718 1.00 79.69 90 ASP A CA 1
ATOM 770 C C . ASP A 1 90 ? -9.003 17.429 21.076 1.00 79.69 90 ASP A C 1
ATOM 772 O O . ASP A 1 90 ? -9.083 18.531 21.609 1.00 79.69 90 ASP A O 1
ATOM 776 N N . VAL A 1 91 ? -7.834 16.946 20.641 1.00 81.44 91 VAL A N 1
ATOM 777 C CA . VAL A 1 91 ? -6.553 17.663 20.786 1.00 81.44 91 VAL A CA 1
ATOM 778 C C . VAL A 1 91 ? -6.527 18.981 20.002 1.00 81.44 91 VAL A C 1
ATOM 780 O O . VAL A 1 91 ? -6.005 19.990 20.481 1.00 81.44 91 VAL A O 1
ATOM 783 N N . LEU A 1 92 ? -7.058 18.998 18.775 1.00 78.69 92 LEU A N 1
ATOM 784 C CA . LEU A 1 92 ? -7.178 20.235 17.999 1.00 78.69 92 LEU A CA 1
ATOM 785 C C . LEU A 1 92 ? -8.117 21.233 18.698 1.00 78.69 92 LEU A C 1
ATOM 787 O O . LEU A 1 92 ? -7.841 22.432 18.695 1.00 78.69 92 LEU A O 1
ATOM 791 N N . TRP A 1 93 ? -9.188 20.737 19.318 1.00 74.31 93 TRP A N 1
ATOM 792 C CA . TRP A 1 93 ? -10.176 21.545 20.025 1.00 74.31 93 TRP A CA 1
ATOM 793 C C . TRP A 1 93 ? -9.644 22.146 21.312 1.00 74.31 93 TRP A C 1
ATOM 795 O O . TRP A 1 93 ? -9.845 23.339 21.526 1.00 74.31 93 TRP A O 1
ATOM 805 N N . GLU A 1 94 ? -8.916 21.377 22.121 1.00 78.12 94 GLU A N 1
ATOM 806 C CA . GLU A 1 94 ? -8.221 21.910 23.298 1.00 78.12 94 GLU A CA 1
ATOM 807 C C . GLU A 1 94 ? -7.342 23.101 22.905 1.00 78.12 94 GLU A C 1
ATOM 809 O O . GLU A 1 94 ? -7.415 24.168 23.513 1.00 78.12 94 GLU A O 1
ATOM 814 N N . ARG A 1 95 ? -6.604 22.970 21.798 1.00 80.38 95 ARG A N 1
ATOM 815 C CA . ARG A 1 95 ? -5.743 24.039 21.292 1.00 80.38 95 ARG A CA 1
ATOM 816 C C . ARG A 1 95 ? -6.514 25.290 20.860 1.00 80.38 95 ARG A C 1
ATOM 818 O O . ARG A 1 95 ? -6.083 26.399 21.162 1.00 80.38 95 ARG A O 1
ATOM 825 N N . ILE A 1 96 ? -7.632 25.124 20.153 1.00 78.88 96 ILE A N 1
ATOM 826 C CA . ILE A 1 96 ? -8.484 26.244 19.714 1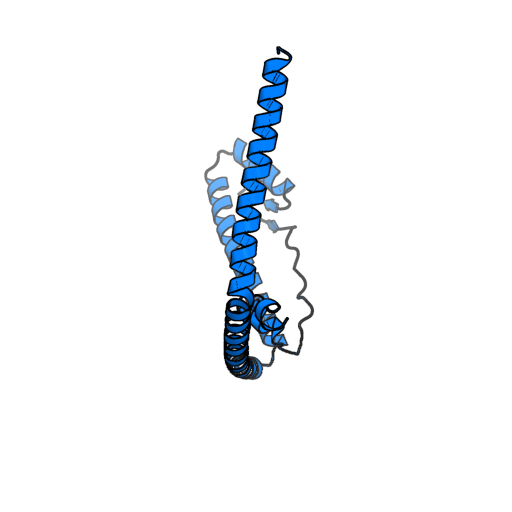.00 78.88 96 ILE A CA 1
ATOM 827 C C . ILE A 1 96 ? -9.129 26.934 20.924 1.00 78.88 96 ILE A C 1
ATOM 829 O O . ILE A 1 96 ? -9.181 28.162 20.975 1.00 78.88 96 ILE A O 1
ATOM 833 N N . SER A 1 97 ? -9.579 26.162 21.916 1.00 76.31 97 SER A N 1
ATOM 834 C CA . SER A 1 97 ? -10.155 26.685 23.159 1.00 76.31 97 SER A CA 1
ATOM 835 C C . SER A 1 97 ? -9.140 27.518 23.945 1.00 76.31 97 SER A C 1
ATOM 837 O O . SER A 1 97 ? -9.450 28.629 24.374 1.00 76.31 97 SER A O 1
ATOM 839 N N . GLU A 1 98 ? -7.907 27.028 24.100 1.00 80.38 98 GLU A N 1
ATOM 840 C CA . GLU A 1 98 ? -6.820 27.785 24.735 1.00 80.38 98 GLU A CA 1
ATOM 841 C C . GLU A 1 98 ? -6.531 29.105 24.000 1.00 80.38 98 GLU A C 1
ATOM 843 O O . GLU A 1 98 ? -6.361 30.153 24.629 1.00 80.38 98 GLU A O 1
ATOM 848 N N . GLU A 1 99 ? -6.523 29.084 22.666 1.00 80.31 99 GLU A N 1
ATOM 849 C CA . GLU A 1 99 ? -6.287 30.271 21.838 1.00 80.31 99 GLU A CA 1
ATOM 850 C C . GLU A 1 99 ? -7.425 31.301 21.960 1.00 80.31 99 GLU A C 1
ATOM 852 O O . GLU A 1 99 ? -7.172 32.496 22.145 1.00 80.31 99 GLU A O 1
ATOM 857 N N . LEU A 1 100 ? -8.683 30.851 21.964 1.00 77.25 100 LEU A N 1
ATOM 858 C CA . LEU A 1 100 ? -9.853 31.694 22.234 1.00 77.25 100 LEU A CA 1
ATOM 859 C C . LEU A 1 100 ? -9.788 32.323 23.628 1.00 77.25 100 LEU A C 1
ATOM 861 O O . LEU A 1 100 ? -10.102 33.507 23.785 1.00 77.25 100 LEU A O 1
ATOM 865 N N . GLN A 1 101 ? -9.370 31.563 24.643 1.00 75.56 101 GLN A N 1
ATOM 866 C CA . GLN A 1 101 ? -9.224 32.056 26.014 1.00 75.56 101 GLN A CA 1
ATOM 867 C C . GLN A 1 101 ? -8.113 33.108 26.146 1.00 75.56 101 GLN A C 1
ATOM 869 O O . GLN A 1 101 ? -8.277 34.079 26.887 1.00 75.56 101 GLN A O 1
ATOM 874 N N . ALA A 1 102 ? -7.026 32.967 25.385 1.00 78.38 102 ALA A N 1
ATOM 875 C CA . ALA A 1 102 ? -5.895 33.895 25.382 1.00 78.38 102 ALA A CA 1
ATOM 876 C C . ALA A 1 102 ? -6.134 35.195 24.583 1.00 78.38 102 ALA A C 1
ATOM 878 O O . ALA A 1 102 ? -5.368 36.152 24.719 1.00 78.38 102 ALA A O 1
ATOM 879 N N . THR A 1 103 ? -7.177 35.245 23.751 1.00 77.62 103 THR A N 1
ATOM 880 C CA . THR A 1 103 ? -7.455 36.363 22.835 1.00 77.62 103 THR A CA 1
ATOM 881 C C . THR A 1 103 ? -8.363 37.433 23.475 1.00 77.62 103 THR A C 1
ATOM 883 O O . THR A 1 103 ? -9.189 37.128 24.335 1.00 77.62 103 THR A O 1
ATOM 886 N N . SER A 1 104 ? -8.221 38.707 23.074 1.00 75.19 104 SER A N 1
ATOM 887 C CA . SER A 1 104 ? -9.058 39.819 23.569 1.00 75.19 104 SER A CA 1
ATOM 888 C C . SER A 1 104 ? -10.532 39.679 23.156 1.00 75.19 104 SER A C 1
ATOM 890 O O . SER A 1 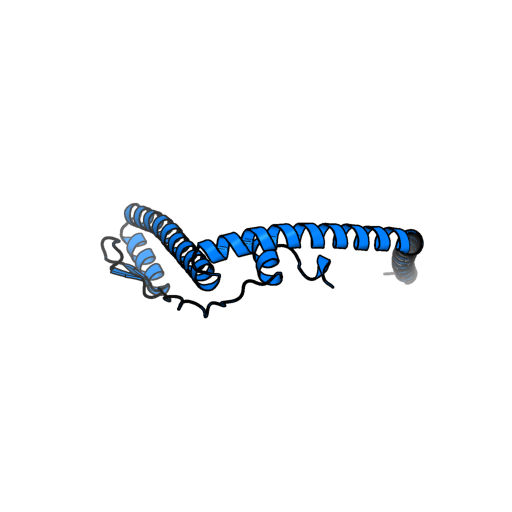104 ? -10.833 39.082 22.123 1.00 75.19 104 SER A O 1
ATOM 892 N N . GLU A 1 105 ? -11.466 40.258 23.922 1.00 69.62 105 GLU A N 1
ATOM 893 C CA . GLU A 1 105 ? -12.917 40.072 23.706 1.00 69.62 105 GLU A CA 1
ATOM 894 C C . GLU A 1 105 ? -13.420 40.485 22.310 1.00 69.62 105 GLU A C 1
ATOM 896 O O . GLU A 1 105 ? -14.262 39.800 21.722 1.00 69.62 105 GLU A O 1
ATOM 901 N N . GLU A 1 106 ? -12.869 41.560 21.738 1.00 68.50 106 GLU A N 1
ATOM 902 C CA . GLU A 1 106 ? -13.225 42.024 20.388 1.00 68.50 106 GLU A CA 1
ATOM 903 C C . GLU A 1 106 ? -12.800 41.022 19.304 1.00 68.50 106 GLU A C 1
ATOM 905 O O . GLU A 1 106 ? -13.512 40.817 18.323 1.00 68.50 106 GLU A O 1
ATOM 910 N N . SER A 1 107 ? -11.658 40.355 19.492 1.00 72.19 107 SER A N 1
ATOM 911 C CA . SER A 1 107 ? -11.151 39.348 18.552 1.00 72.19 107 SER A CA 1
ATOM 912 C C . SER A 1 107 ? -11.766 37.963 18.795 1.00 72.19 107 SER A C 1
ATOM 914 O O . SER A 1 107 ? -11.987 37.222 17.839 1.00 72.19 107 SER A O 1
ATOM 916 N N . ARG A 1 108 ? -12.140 37.642 20.042 1.00 73.75 108 ARG A N 1
ATOM 917 C CA . ARG A 1 108 ? -12.869 36.415 20.403 1.00 73.75 108 ARG A CA 1
ATOM 918 C C . ARG A 1 108 ? -14.221 36.336 19.696 1.00 73.75 108 ARG A C 1
ATOM 920 O O . ARG A 1 108 ? -14.558 35.290 19.157 1.00 73.75 108 ARG A O 1
ATOM 927 N N . SER A 1 109 ? -14.961 37.443 19.647 1.00 71.94 109 SER A N 1
ATOM 928 C CA . SER A 1 109 ? -16.276 37.489 18.990 1.00 71.94 109 SER A CA 1
ATOM 929 C C . SER A 1 109 ? -16.179 37.179 17.489 1.00 71.94 109 SER A C 1
ATOM 931 O O . SER A 1 109 ? -16.950 36.374 16.978 1.00 71.94 109 SER A O 1
ATOM 933 N N . SER A 1 110 ? -15.167 37.733 16.809 1.00 78.81 110 SER A N 1
ATOM 934 C CA . SER A 1 110 ? -14.887 37.450 15.392 1.00 78.81 110 SER A CA 1
ATOM 935 C C . SER A 1 110 ? -14.492 35.987 15.146 1.00 78.81 110 SER A C 1
ATOM 937 O O . SER A 1 110 ? -14.930 35.381 14.171 1.00 78.81 110 SER A O 1
ATOM 939 N N . MET A 1 111 ? -13.702 35.385 16.043 1.00 73.75 111 MET A N 1
ATOM 940 C CA . MET A 1 111 ? -13.336 33.965 15.949 1.00 73.75 111 MET A CA 1
ATOM 941 C C . MET A 1 111 ? -14.527 33.031 16.198 1.00 73.75 111 MET A C 1
ATOM 943 O O . MET A 1 111 ? -14.671 32.038 15.492 1.00 73.75 111 MET A O 1
ATOM 947 N N . ILE A 1 112 ? -15.398 33.351 17.161 1.00 77.81 112 ILE A N 1
ATOM 948 C CA . ILE A 1 112 ? -16.631 32.589 17.421 1.00 77.81 112 ILE A CA 1
ATOM 949 C C . ILE A 1 112 ? -17.553 32.628 16.199 1.00 77.81 112 ILE A C 1
ATOM 951 O O . ILE A 1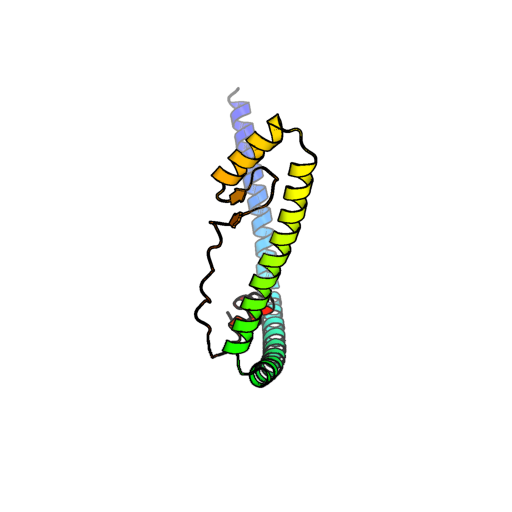 112 ? -18.101 31.601 15.810 1.00 77.81 112 ILE A O 1
ATOM 955 N N . GLU A 1 113 ? -17.688 33.788 15.557 1.00 77.06 113 GLU A N 1
ATOM 956 C CA . GLU A 1 113 ? -18.522 33.955 14.364 1.00 77.06 113 GLU A CA 1
ATOM 957 C C . GLU A 1 113 ? -17.969 33.160 13.165 1.00 77.06 113 GLU A C 1
ATOM 959 O O . GLU A 1 113 ? -18.724 32.472 12.478 1.00 77.06 113 GLU A O 1
ATOM 964 N N . GLN A 1 114 ? -16.642 33.144 12.980 1.00 77.56 114 GLN A N 1
ATOM 965 C CA . GLN A 1 114 ? -15.975 32.300 11.976 1.00 77.56 114 GLN A CA 1
ATOM 966 C C . GLN A 1 114 ? -16.154 30.801 12.258 1.00 77.56 114 GLN A C 1
ATOM 968 O O . GLN A 1 114 ? -16.391 30.022 11.338 1.00 77.56 114 GLN A O 1
ATOM 973 N N . LEU A 1 115 ? -16.067 30.376 13.521 1.00 74.56 115 LEU A N 1
ATOM 974 C CA . LEU A 1 115 ? -16.299 28.982 13.911 1.00 74.56 115 LEU A CA 1
ATOM 975 C C . LEU A 1 115 ? -17.762 28.567 13.695 1.00 74.56 115 LEU A C 1
ATOM 977 O O . LEU A 1 115 ? -18.015 27.457 13.223 1.00 74.56 115 LEU A O 1
ATOM 981 N N . ALA A 1 116 ? -18.710 29.470 13.953 1.00 73.81 116 ALA A N 1
ATOM 982 C CA . ALA A 1 116 ? -20.126 29.262 13.665 1.00 73.81 116 ALA A CA 1
ATOM 983 C C . ALA A 1 116 ? -20.407 29.139 12.161 1.00 73.81 116 ALA A C 1
ATOM 985 O O . ALA A 1 116 ? -21.184 28.274 11.758 1.00 73.81 116 ALA A O 1
ATOM 986 N N . GLU A 1 117 ? -19.732 29.926 11.320 1.00 71.94 117 GLU A N 1
ATOM 987 C CA . GLU A 1 117 ? -19.835 29.831 9.856 1.00 71.94 117 GLU A CA 1
ATOM 988 C C . GLU A 1 117 ? -19.284 28.497 9.313 1.00 71.94 117 GLU A C 1
ATOM 990 O O . GLU A 1 117 ? -19.781 27.965 8.319 1.00 71.94 117 GLU A O 1
ATOM 995 N N . ILE A 1 118 ? -18.312 27.904 10.012 1.00 66.19 118 ILE A N 1
ATOM 996 C CA . ILE A 1 118 ? -17.753 26.574 9.717 1.00 66.19 118 ILE A CA 1
ATOM 997 C C . ILE A 1 118 ? -18.621 25.442 10.332 1.00 66.19 118 ILE A C 1
ATOM 999 O O . ILE A 1 118 ? -18.429 24.262 10.030 1.00 66.19 118 ILE A O 1
ATOM 1003 N N . GLY A 1 119 ? -19.646 25.784 11.121 1.00 62.59 119 GLY A N 1
ATOM 1004 C CA . GLY A 1 119 ? -20.651 24.850 11.642 1.00 62.59 119 GLY A CA 1
ATOM 1005 C C . GLY A 1 119 ? -20.440 24.387 13.087 1.00 62.59 119 GLY A C 1
ATOM 1006 O O . GLY A 1 119 ? -20.977 23.347 13.469 1.00 62.59 119 GLY A O 1
ATOM 1007 N N . PHE A 1 120 ? -19.686 25.135 13.895 1.00 66.44 120 PHE A N 1
ATOM 1008 C CA . PHE A 1 120 ? -19.506 24.870 15.327 1.00 66.44 120 PHE A CA 1
ATOM 1009 C C . PHE A 1 120 ? -20.354 25.811 16.184 1.00 66.44 120 PHE A C 1
ATOM 1011 O O . PHE A 1 120 ? -20.310 27.026 16.012 1.00 66.44 120 PHE A O 1
ATOM 1018 N N . VAL A 1 121 ? -21.095 25.275 17.154 1.00 65.94 121 VAL A N 1
ATOM 1019 C CA . VAL A 1 121 ? -21.854 26.089 18.113 1.00 65.94 121 VAL A CA 1
ATOM 1020 C C . VAL A 1 121 ? -21.003 26.307 19.361 1.00 65.94 121 VAL A C 1
ATOM 1022 O O . VAL A 1 121 ? -20.903 25.423 20.210 1.00 65.94 121 VAL A O 1
ATOM 1025 N N . VAL A 1 122 ? -20.395 27.490 19.472 1.00 68.56 122 VAL A N 1
ATOM 1026 C CA . VAL A 1 122 ? -19.547 27.898 20.606 1.00 68.56 122 VAL A CA 1
ATOM 1027 C C . VAL A 1 122 ? -20.302 28.889 21.497 1.00 68.56 122 VAL A C 1
ATOM 1029 O O . VAL A 1 122 ? -20.950 29.813 21.004 1.00 68.56 122 VAL A O 1
ATOM 1032 N N . SER A 1 123 ? -20.239 28.702 22.810 1.00 66.62 123 SER A N 1
ATOM 1033 C CA . SER A 1 123 ? -20.796 29.599 23.816 1.00 66.62 123 SER A CA 1
ATOM 1034 C C . SER A 1 123 ? -19.944 30.866 23.970 1.00 66.62 123 SER A C 1
ATOM 1036 O O . SER A 1 123 ? -18.793 30.946 23.536 1.00 66.62 123 SER A O 1
ATOM 1038 N N . SER A 1 124 ? -20.502 31.882 24.629 1.00 63.03 124 SER A N 1
ATOM 1039 C CA . SER A 1 124 ? -19.835 33.172 24.868 1.00 63.03 124 SER A CA 1
ATOM 1040 C C . SER A 1 124 ? -18.561 33.080 25.720 1.00 63.03 124 SER A C 1
ATOM 1042 O O . SER A 1 124 ? -17.691 33.943 25.641 1.00 63.03 124 SER A O 1
ATOM 1044 N N . ASP A 1 125 ? -18.460 32.040 26.540 1.00 60.47 125 ASP A N 1
ATOM 1045 C CA . ASP A 1 125 ? -17.328 31.681 27.393 1.00 60.47 125 ASP A CA 1
ATOM 1046 C C . ASP A 1 125 ? -16.310 30.760 26.696 1.00 60.47 125 ASP A C 1
ATOM 1048 O O . ASP A 1 125 ? -15.251 30.477 27.254 1.00 60.47 125 ASP A O 1
ATOM 1052 N N . GLY A 1 126 ? -16.576 30.379 25.442 1.00 58.78 126 GLY A N 1
ATOM 1053 C CA . GLY A 1 126 ? -15.694 29.546 24.626 1.00 58.78 126 GLY A CA 1
ATOM 1054 C C . GLY A 1 126 ? -15.950 28.041 24.752 1.00 58.78 126 GLY A C 1
ATOM 1055 O O . GLY A 1 126 ? -15.191 27.267 24.175 1.00 58.78 126 GLY A O 1
ATOM 1056 N N . GLU A 1 127 ? -16.997 27.613 25.465 1.00 59.34 127 GLU A N 1
ATOM 1057 C CA . GLU A 1 127 ? -17.403 26.206 25.562 1.00 59.34 127 GLU A CA 1
ATOM 1058 C C . GLU A 1 127 ? -18.273 25.800 24.366 1.00 59.34 127 GLU A C 1
ATOM 1060 O O . GLU A 1 127 ? -19.215 26.486 23.984 1.00 59.34 127 GLU A O 1
ATOM 1065 N N . ILE A 1 128 ? -17.989 24.663 23.742 1.00 60.38 128 ILE A N 1
ATOM 1066 C CA . ILE A 1 128 ? -18.765 24.207 22.582 1.00 60.38 128 ILE A CA 1
ATOM 1067 C C . ILE A 1 128 ? -19.995 23.428 23.057 1.00 60.38 128 ILE A C 1
ATOM 1069 O O . ILE A 1 128 ? -19.874 22.478 23.828 1.00 60.38 128 ILE A O 1
ATOM 1073 N N . LEU A 1 129 ? -21.175 23.817 22.565 1.00 58.00 129 LEU A N 1
ATOM 1074 C CA . LEU A 1 129 ? -22.458 23.173 22.869 1.00 58.00 129 LEU A CA 1
ATOM 1075 C C . LEU A 1 129 ? -22.798 22.056 21.875 1.00 58.00 129 LEU A C 1
ATOM 1077 O O . LEU A 1 129 ? -23.368 21.044 22.272 1.00 58.00 129 LEU A O 1
ATOM 1081 N N . GLU A 1 130 ? -22.449 22.227 20.596 1.00 58.66 130 GLU A N 1
ATOM 1082 C CA . GLU A 1 130 ? -22.756 21.263 19.536 1.00 58.66 130 GLU A CA 1
ATOM 1083 C C . GLU A 1 130 ? -21.792 21.403 18.344 1.00 58.66 130 GLU A C 1
ATOM 1085 O O . GLU A 1 130 ? -21.514 22.503 17.864 1.00 58.66 130 GLU A O 1
ATOM 1090 N N . ASP A 1 131 ? -21.297 20.269 17.846 1.00 61.97 131 ASP A N 1
ATOM 1091 C CA . ASP A 1 131 ? -20.588 20.157 16.568 1.00 61.97 131 ASP A CA 1
ATOM 1092 C C . ASP A 1 131 ? -21.586 19.627 15.530 1.00 61.97 131 ASP A C 1
ATOM 1094 O O . ASP A 1 131 ? -21.915 18.438 15.510 1.00 61.97 131 ASP A O 1
ATOM 1098 N N . LEU A 1 132 ? -22.119 20.522 14.695 1.00 53.97 132 LEU A N 1
ATOM 1099 C CA . LEU A 1 132 ? -23.168 20.187 13.725 1.00 53.97 132 LEU A CA 1
ATOM 1100 C C . LEU A 1 132 ? -22.623 19.430 12.501 1.00 53.97 132 LEU A C 1
ATOM 1102 O O . LEU A 1 132 ? -23.410 18.901 11.718 1.00 53.97 132 LEU A O 1
ATOM 1106 N N . HIS A 1 133 ? -21.296 19.336 12.349 1.00 53.53 133 HIS A N 1
ATOM 1107 C CA . HIS A 1 133 ? -20.624 18.595 11.279 1.00 53.53 133 HIS A CA 1
ATOM 1108 C C . HIS A 1 133 ? -20.151 17.202 11.713 1.00 53.53 133 HIS A C 1
ATOM 1110 O O . HIS A 1 133 ? -19.350 16.576 11.009 1.00 53.53 133 HIS A O 1
ATOM 1116 N N . ILE A 1 134 ? -20.666 16.655 12.823 1.00 55.25 134 ILE A N 1
ATOM 1117 C CA . ILE A 1 134 ? -20.572 15.213 13.080 1.00 55.25 134 ILE A CA 1
ATOM 1118 C C . ILE A 1 134 ? -21.449 14.499 12.043 1.00 55.25 134 ILE A C 1
ATOM 1120 O O . ILE A 1 134 ? -22.549 14.027 12.323 1.00 55.25 134 ILE A O 1
ATOM 1124 N N . GLU A 1 135 ? -20.937 14.381 10.820 1.00 54.97 135 GLU A N 1
ATOM 1125 C CA . GLU A 1 135 ? -21.306 13.286 9.948 1.00 54.97 135 GLU A CA 1
ATOM 1126 C C . GLU A 1 135 ? -20.878 12.026 10.693 1.00 54.97 135 GLU A C 1
ATOM 1128 O O . GLU A 1 135 ? -19.701 11.650 10.731 1.00 54.97 135 GLU A O 1
ATOM 1133 N N . ILE A 1 136 ? -21.838 11.403 11.373 1.00 56.50 136 ILE A N 1
ATOM 1134 C CA . ILE A 1 136 ? -21.703 10.028 11.819 1.00 56.50 136 ILE A CA 1
ATOM 1135 C C . ILE A 1 136 ? -21.514 9.244 10.523 1.00 56.50 136 ILE A C 1
ATOM 1137 O O . ILE A 1 136 ? -22.491 8.922 9.853 1.00 56.50 136 ILE A O 1
ATOM 1141 N N . GLU A 1 137 ? -20.256 9.023 10.119 1.00 65.38 137 GLU A N 1
ATOM 1142 C CA . GLU A 1 137 ? -19.929 8.119 9.019 1.00 65.38 137 GLU A CA 1
ATOM 1143 C C . GLU A 1 137 ? -20.673 6.823 9.344 1.00 65.38 137 GLU A C 1
ATOM 1145 O O . GLU A 1 137 ? -20.372 6.168 10.343 1.00 65.38 137 GLU A O 1
ATOM 1150 N N . GLU A 1 138 ? -21.701 6.481 8.568 1.00 70.62 138 GLU A N 1
ATOM 1151 C CA . GLU A 1 138 ? -22.374 5.205 8.759 1.00 70.62 138 GLU A CA 1
ATOM 1152 C C . GLU A 1 138 ? -21.345 4.098 8.530 1.00 70.62 138 GLU A C 1
ATOM 1154 O O . GLU A 1 138 ? -20.482 4.188 7.645 1.00 70.62 138 GLU A O 1
ATOM 1159 N N . ALA A 1 139 ? -21.394 3.062 9.368 1.00 74.75 139 ALA A N 1
ATOM 1160 C CA . ALA A 1 139 ? -20.465 1.954 9.238 1.00 74.75 139 ALA A CA 1
ATOM 1161 C C . ALA A 1 139 ? -20.590 1.368 7.819 1.00 74.75 139 ALA A C 1
ATOM 1163 O O . ALA A 1 139 ? -21.697 1.016 7.398 1.00 74.75 139 ALA A O 1
ATOM 1164 N N . PRO A 1 140 ? -19.485 1.260 7.062 1.00 82.62 140 PRO A N 1
ATOM 1165 C CA . PRO A 1 140 ? -19.547 0.725 5.715 1.00 82.62 140 PRO A CA 1
ATOM 1166 C C . PRO A 1 140 ? -19.984 -0.740 5.756 1.00 82.62 140 PRO A C 1
ATOM 1168 O O . PRO A 1 140 ? -19.757 -1.456 6.733 1.00 82.62 140 PRO A O 1
ATOM 1171 N N . THR A 1 141 ? -20.567 -1.223 4.661 1.00 84.56 141 THR A N 1
ATOM 1172 C CA . THR A 1 141 ? -20.868 -2.649 4.517 1.00 84.56 141 THR A CA 1
ATOM 1173 C C . THR A 1 141 ? -19.574 -3.458 4.546 1.00 84.56 141 THR A C 1
ATOM 1175 O O . THR A 1 141 ? -18.740 -3.352 3.643 1.00 84.56 141 THR A O 1
ATOM 1178 N N . PHE A 1 142 ? -19.413 -4.261 5.593 1.00 87.88 142 PHE A N 1
ATOM 1179 C CA . PHE A 1 142 ? -18.260 -5.132 5.782 1.00 87.88 142 PHE A CA 1
ATOM 1180 C C . PHE A 1 142 ? -18.408 -6.437 4.989 1.00 87.88 142 PHE A C 1
ATOM 1182 O O . PHE A 1 142 ? -19.510 -6.957 4.816 1.00 87.88 142 PHE A O 1
ATOM 1189 N N . SER A 1 143 ? -17.283 -6.960 4.507 1.00 86.19 143 SER A N 1
ATOM 1190 C CA . SER A 1 143 ? -17.195 -8.246 3.814 1.00 86.19 143 SER A CA 1
ATOM 1191 C C . SER A 1 143 ? -16.949 -9.368 4.818 1.00 86.19 143 SER A C 1
ATOM 1193 O O . SER A 1 143 ? -16.220 -9.193 5.794 1.00 86.19 143 SER A O 1
ATOM 1195 N N . ASN A 1 144 ? -17.488 -10.551 4.532 1.00 85.12 144 ASN A N 1
ATOM 1196 C CA . ASN A 1 144 ? -17.219 -11.750 5.326 1.00 85.12 144 ASN A CA 1
ATOM 1197 C C . ASN A 1 144 ? -15.938 -12.469 4.891 1.00 85.12 144 ASN A C 1
ATOM 1199 O O . ASN A 1 144 ? -15.325 -13.165 5.696 1.00 85.12 144 ASN A O 1
ATOM 1203 N N . GLU A 1 145 ? -15.513 -12.293 3.639 1.00 88.06 145 GLU A N 1
ATOM 1204 C CA . GLU A 1 145 ? -14.365 -13.004 3.077 1.00 88.06 145 GLU A CA 1
ATOM 1205 C C . GLU A 1 145 ? -13.118 -12.122 3.057 1.00 88.06 145 GLU A C 1
ATOM 1207 O O . GLU A 1 145 ? -13.135 -11.010 2.522 1.00 88.06 145 GLU A O 1
ATOM 1212 N N . PHE A 1 146 ? -12.026 -12.647 3.617 1.00 90.94 146 PHE A N 1
ATOM 1213 C CA . PHE A 1 146 ? -10.699 -12.051 3.520 1.00 90.94 146 PHE A CA 1
ATOM 1214 C C . PHE A 1 146 ? -10.009 -12.536 2.244 1.00 90.94 146 PHE A C 1
ATOM 1216 O O . PHE A 1 146 ? -9.787 -13.734 2.076 1.00 90.94 146 PHE A O 1
ATOM 1223 N N . THR A 1 147 ? -9.645 -11.618 1.347 1.00 92.56 147 THR A N 1
ATOM 1224 C CA . THR A 1 147 ? -9.006 -11.971 0.070 1.00 92.56 147 THR A CA 1
ATOM 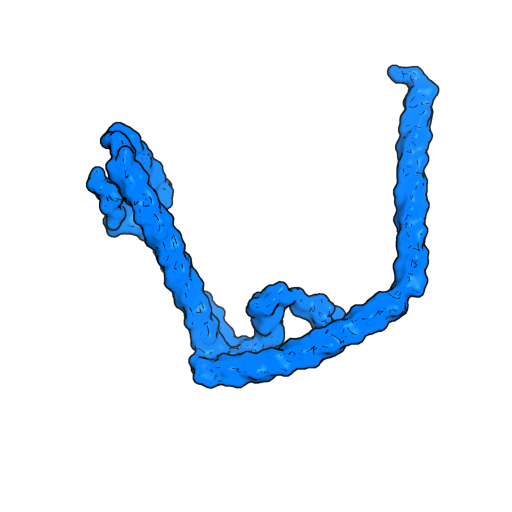1225 C C . THR A 1 147 ? -7.538 -11.549 0.012 1.00 92.56 147 THR A C 1
ATOM 1227 O O . THR A 1 147 ? -7.083 -10.660 0.735 1.00 92.56 147 THR A O 1
ATOM 1230 N N . MET A 1 148 ? -6.776 -12.130 -0.921 1.00 92.00 148 MET A N 1
ATOM 1231 C CA . MET A 1 148 ? -5.389 -11.711 -1.174 1.00 92.00 148 MET A CA 1
ATOM 1232 C C . MET A 1 148 ? -5.270 -10.239 -1.575 1.00 92.00 148 MET A C 1
ATOM 1234 O O . MET A 1 148 ? -4.289 -9.582 -1.235 1.00 92.00 148 MET A O 1
ATOM 1238 N N . ARG A 1 149 ? -6.282 -9.680 -2.247 1.00 92.25 149 ARG A N 1
ATOM 1239 C CA . ARG A 1 149 ? -6.307 -8.243 -2.549 1.00 92.25 149 ARG A CA 1
ATOM 1240 C C . ARG A 1 149 ? -6.405 -7.409 -1.277 1.00 92.25 149 ARG A C 1
ATOM 1242 O O . ARG A 1 149 ? -5.778 -6.356 -1.198 1.00 92.25 149 ARG A O 1
ATOM 1249 N N . ASP A 1 150 ? -7.144 -7.878 -0.277 1.00 91.12 150 ASP A N 1
ATOM 1250 C CA . ASP A 1 150 ? -7.264 -7.183 1.004 1.00 91.12 150 ASP A CA 1
ATOM 1251 C C . ASP A 1 150 ? -5.962 -7.249 1.800 1.00 91.12 150 ASP A C 1
ATOM 1253 O O . ASP A 1 150 ? -5.544 -6.235 2.357 1.00 91.12 150 ASP A O 1
ATOM 1257 N N . LEU A 1 151 ? -5.247 -8.380 1.761 1.00 93.12 151 LEU A N 1
ATOM 1258 C CA . LEU A 1 151 ? -3.896 -8.461 2.320 1.00 93.12 151 LEU A CA 1
ATOM 1259 C C . LEU A 1 151 ? -2.957 -7.419 1.690 1.00 93.12 151 LEU A C 1
ATOM 1261 O O . LEU A 1 151 ? -2.251 -6.711 2.407 1.00 93.12 151 LEU A O 1
ATOM 1265 N N . TYR A 1 152 ? -2.965 -7.286 0.363 1.00 93.38 152 TYR A N 1
ATOM 1266 C CA . TYR A 1 152 ? -2.117 -6.313 -0.334 1.00 93.38 152 TYR A CA 1
ATOM 1267 C C . TYR A 1 152 ? -2.490 -4.863 -0.009 1.00 93.38 152 TYR A C 1
ATOM 1269 O O . TYR A 1 152 ? -1.596 -4.038 0.183 1.00 93.38 152 TYR A O 1
ATOM 1277 N N . LYS A 1 153 ? -3.784 -4.555 0.154 1.00 91.19 153 LYS A N 1
ATOM 1278 C CA . LYS A 1 153 ? -4.230 -3.243 0.654 1.00 91.19 153 LYS A CA 1
ATOM 1279 C C . LYS A 1 153 ? -3.693 -2.959 2.057 1.00 91.19 153 LYS A C 1
ATOM 1281 O O . LYS A 1 153 ? -3.212 -1.856 2.306 1.00 91.19 153 LYS A O 1
ATOM 1286 N N . ILE A 1 154 ? -3.734 -3.946 2.957 1.00 90.06 154 ILE A N 1
ATOM 1287 C CA . ILE A 1 154 ? -3.211 -3.818 4.329 1.00 90.06 154 ILE A CA 1
ATOM 1288 C C . ILE A 1 154 ? -1.696 -3.573 4.313 1.00 90.06 154 ILE A C 1
ATOM 1290 O O . ILE A 1 154 ? -1.207 -2.703 5.032 1.00 90.06 154 ILE A O 1
ATOM 1294 N N . LEU A 1 155 ? -0.959 -4.298 3.467 1.00 90.12 155 LEU A N 1
ATOM 1295 C CA . LEU A 1 155 ? 0.491 -4.149 3.309 1.00 90.12 155 LEU A CA 1
ATOM 1296 C C . LEU A 1 155 ? 0.899 -2.911 2.493 1.00 90.12 155 LEU A C 1
ATOM 1298 O O . LEU A 1 155 ? 2.086 -2.598 2.434 1.00 90.12 155 LEU A O 1
ATOM 1302 N N . ARG A 1 156 ? -0.063 -2.199 1.887 1.00 91.50 156 ARG A N 1
ATOM 1303 C CA . ARG A 1 156 ? 0.158 -1.070 0.964 1.00 91.50 156 ARG A CA 1
ATOM 1304 C C . ARG A 1 156 ? 1.052 -1.445 -0.223 1.00 91.50 156 ARG A C 1
ATOM 1306 O O . ARG A 1 156 ? 1.923 -0.677 -0.626 1.00 91.50 156 ARG A O 1
ATOM 1313 N N . LEU A 1 157 ? 0.828 -2.636 -0.770 1.00 90.88 157 LEU A N 1
ATOM 1314 C CA . LEU A 1 157 ? 1.540 -3.162 -1.930 1.00 90.88 157 LEU A CA 1
ATOM 1315 C C . LEU A 1 157 ? 0.621 -3.213 -3.147 1.00 90.88 157 LEU A C 1
ATOM 1317 O O . LEU A 1 157 ? -0.588 -3.414 -3.024 1.00 90.88 157 LEU A O 1
ATOM 1321 N N . ASP A 1 158 ? 1.214 -3.080 -4.331 1.00 91.38 158 ASP A N 1
ATOM 1322 C CA . ASP A 1 158 ? 0.490 -3.233 -5.586 1.00 91.38 158 ASP A CA 1
ATOM 1323 C C . ASP A 1 158 ? 0.257 -4.722 -5.885 1.00 91.38 158 ASP A C 1
ATOM 1325 O O . ASP A 1 158 ? 1.197 -5.497 -6.084 1.00 91.38 158 ASP A O 1
ATOM 1329 N N . TYR A 1 159 ? -1.014 -5.122 -5.887 1.00 92.25 159 TYR A N 1
ATOM 1330 C CA . TYR A 1 159 ? -1.433 -6.484 -6.210 1.00 92.25 159 TYR A CA 1
ATOM 1331 C C . TYR A 1 159 ? -1.122 -6.839 -7.667 1.00 92.25 159 TYR A C 1
ATOM 1333 O O . TYR A 1 159 ? -0.682 -7.955 -7.959 1.00 92.25 159 TYR A O 1
ATOM 1341 N N . ASP A 1 160 ? -1.310 -5.883 -8.576 1.00 93.19 160 ASP A N 1
ATOM 1342 C CA . ASP A 1 160 ? -1.149 -6.099 -10.009 1.00 93.19 160 ASP A CA 1
ATOM 1343 C C . ASP A 1 160 ? 0.321 -6.323 -10.365 1.00 93.19 160 ASP A C 1
ATOM 1345 O O . ASP A 1 160 ? 0.630 -7.137 -11.229 1.00 93.19 160 ASP A O 1
ATOM 1349 N N . LEU A 1 161 ? 1.246 -5.705 -9.628 1.00 91.50 161 LEU A N 1
ATOM 1350 C CA . LEU A 1 161 ? 2.680 -5.919 -9.816 1.00 91.50 161 LEU A CA 1
ATOM 1351 C C . LEU A 1 161 ? 3.092 -7.392 -9.643 1.00 91.50 161 LEU A C 1
ATOM 1353 O O . LEU A 1 161 ? 4.056 -7.833 -10.278 1.00 91.50 161 LEU A O 1
ATOM 1357 N N . VAL A 1 162 ? 2.375 -8.142 -8.798 1.00 90.38 162 VAL A N 1
ATOM 1358 C CA . VAL A 1 162 ? 2.695 -9.535 -8.449 1.00 90.38 162 VAL A CA 1
ATOM 1359 C C . VAL A 1 162 ? 1.824 -10.554 -9.189 1.00 90.38 162 VAL A C 1
ATOM 1361 O O . VAL A 1 162 ? 2.322 -11.628 -9.534 1.00 90.38 162 VAL A O 1
ATOM 1364 N N . TYR A 1 163 ? 0.549 -10.242 -9.436 1.00 87.38 163 TYR A N 1
ATOM 1365 C CA . TYR A 1 163 ? -0.435 -11.195 -9.969 1.00 87.38 163 TYR A CA 1
ATOM 1366 C C . TYR A 1 163 ? -0.939 -10.895 -11.392 1.00 87.38 163 TYR A C 1
ATOM 1368 O O . TYR A 1 163 ? 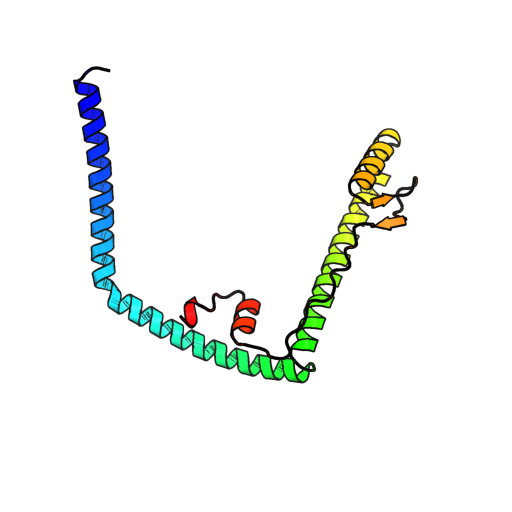-1.669 -11.728 -11.931 1.00 87.38 163 TYR A O 1
ATOM 1376 N N . LYS A 1 164 ? -0.567 -9.766 -12.014 1.00 79.88 164 LYS A N 1
ATOM 1377 C CA . LYS A 1 164 ? -0.801 -9.492 -13.446 1.00 79.88 164 LYS A CA 1
ATOM 1378 C C . LYS A 1 164 ? 0.503 -9.537 -14.233 1.00 79.88 164 LYS A C 1
ATOM 1380 O O . LYS A 1 164 ? 0.535 -10.176 -15.299 1.00 79.88 164 LYS A O 1
#

Secondary structure (DSSP, 8-state):
--HHHHHHHHHHHHHHHHHHHHHHHHHHHHHHHHHHHHHHHHHHHHHHHHHHHHHHHHHHHHHHHHTT-HHHHHHHHHHHHHHHHHHHHHHHHHHHHHHHHHS-HHHHHHHHHHHHHTTEEE-TTS-EEEETT----PPP---S---HHHHHHHHT--HHHHH-

pLDDT: mean 84.14, std 11.61, range [53.53, 96.69]

Foldseek 3Di:
DDPVVVVVVVVVVVVVVVVVVVVVVVVVVVCVVCVVVVVVVLLVVLVVVVVVLVVVLVVVQVVQVVCVAQQNVLVVVVVVVVVVVVVVVVVVLVVVLVVLQVDDLVVNVVVCVVVVVVQWQADSNGHTPDRRPPPVPPRDDGDRDDDSVNVCVVVVHDPVSNPD